Protein AF-R7TL04-F1 (afdb_monomer_lite)

InterPro domains:
  IPR025398 ZMYM1-like, RNase-like domain [PF14291] (19-141)

Structure (mmCIF, N/CA/C/O backbone):
data_AF-R7TL04-F1
#
_entry.id   AF-R7TL04-F1
#
loop_
_atom_site.group_PDB
_atom_site.id
_atom_site.type_symbol
_atom_site.label_atom_id
_atom_site.label_alt_id
_atom_site.label_comp_id
_atom_site.label_asym_id
_atom_site.label_entity_id
_atom_site.label_seq_id
_atom_site.pdbx_PDB_ins_code
_atom_site.Cartn_x
_atom_site.Cartn_y
_atom_site.Cartn_z
_atom_site.occupancy
_atom_site.B_iso_or_equiv
_atom_site.auth_seq_id
_atom_site.auth_comp_id
_atom_site.auth_asym_id
_atom_site.auth_atom_id
_atom_site.pdbx_PDB_model_num
ATOM 1 N N . MET A 1 1 ? -41.953 31.706 28.406 1.00 31.56 1 MET A N 1
ATOM 2 C CA . MET A 1 1 ? -41.458 31.879 27.026 1.00 31.56 1 MET A CA 1
ATOM 3 C C . MET A 1 1 ? -40.418 30.806 26.743 1.00 31.56 1 MET A C 1
ATOM 5 O O . MET A 1 1 ? -39.364 30.808 27.354 1.00 31.56 1 MET A O 1
ATOM 9 N N . ASN A 1 2 ? -40.844 29.843 25.930 1.00 38.28 2 ASN A N 1
ATOM 10 C CA . ASN A 1 2 ? -40.156 28.951 24.989 1.00 38.28 2 ASN A CA 1
ATOM 11 C C . ASN A 1 2 ? -38.619 28.865 25.016 1.00 38.28 2 ASN A C 1
ATOM 13 O O . ASN A 1 2 ? -37.942 29.874 24.846 1.00 38.28 2 ASN A O 1
ATOM 17 N N . GLY A 1 3 ? -38.097 27.631 25.046 1.00 28.44 3 GLY A N 1
ATOM 18 C CA . GLY A 1 3 ? -36.708 27.360 24.669 1.00 28.44 3 GLY A CA 1
ATOM 19 C C . GLY A 1 3 ? -36.171 25.964 24.997 1.00 28.44 3 GLY A C 1
ATOM 20 O O . GLY A 1 3 ? -35.051 25.868 25.477 1.00 28.44 3 GLY A O 1
ATOM 21 N N . TRP A 1 4 ? -36.927 24.881 24.775 1.00 31.03 4 TRP A N 1
ATOM 22 C CA . TRP A 1 4 ? -36.354 23.528 24.843 1.00 31.03 4 TRP A CA 1
ATOM 23 C C . TRP A 1 4 ? -35.729 23.183 23.491 1.00 31.03 4 TRP A C 1
ATOM 25 O O . TRP A 1 4 ? -36.407 22.693 22.590 1.00 31.03 4 TRP A O 1
ATOM 35 N N . THR A 1 5 ? -34.440 23.476 23.330 1.00 33.22 5 THR A N 1
ATOM 36 C CA . THR A 1 5 ? -33.640 22.951 22.221 1.00 33.22 5 THR A CA 1
ATOM 37 C C . THR A 1 5 ? -33.072 21.590 22.598 1.00 33.22 5 THR A C 1
ATOM 39 O O . THR A 1 5 ? -32.278 21.444 23.529 1.00 33.22 5 THR A O 1
ATOM 42 N N . THR A 1 6 ? -33.516 20.599 21.836 1.00 43.41 6 THR A N 1
ATOM 43 C CA . THR A 1 6 ? -33.037 19.226 21.724 1.00 43.41 6 THR A CA 1
ATOM 44 C C . THR A 1 6 ? -31.521 19.127 21.881 1.00 43.41 6 THR A C 1
ATOM 46 O O . THR A 1 6 ? -30.771 19.464 20.969 1.00 43.41 6 THR A O 1
ATOM 49 N N . THR A 1 7 ? -31.059 18.620 23.022 1.00 31.48 7 THR A N 1
ATOM 50 C CA . THR A 1 7 ? -29.657 18.234 23.190 1.00 31.48 7 THR A CA 1
ATOM 51 C C . THR A 1 7 ? -29.624 16.892 23.901 1.00 31.48 7 THR A C 1
ATOM 53 O O . THR A 1 7 ? -30.080 16.786 25.033 1.00 31.48 7 THR A O 1
ATOM 56 N N . ARG A 1 8 ? -29.166 15.868 23.167 1.00 36.03 8 ARG A N 1
ATOM 57 C CA . ARG A 1 8 ? -28.592 14.591 23.627 1.00 36.03 8 ARG A CA 1
ATOM 58 C C . ARG A 1 8 ? -28.797 14.320 25.123 1.00 36.03 8 ARG A C 1
ATOM 60 O O . ARG A 1 8 ? -28.113 14.915 25.949 1.00 36.03 8 ARG A O 1
ATOM 67 N N . THR A 1 9 ? -29.692 13.390 25.449 1.00 35.88 9 THR A N 1
ATOM 68 C CA . THR A 1 9 ? -29.945 12.900 26.810 1.00 35.88 9 THR A CA 1
ATOM 69 C C . THR A 1 9 ? -28.680 12.259 27.388 1.00 35.88 9 THR A C 1
ATOM 71 O O . THR A 1 9 ? -28.484 11.049 27.338 1.00 35.88 9 THR A O 1
ATOM 74 N N . MET A 1 10 ? -27.777 13.088 27.901 1.00 32.88 10 MET A N 1
ATOM 75 C CA . MET A 1 10 ? -26.644 12.674 28.708 1.00 32.88 10 MET A CA 1
ATOM 76 C C . MET A 1 10 ? -27.171 12.580 30.136 1.00 32.88 10 MET A C 1
ATOM 78 O O . MET A 1 10 ? -27.292 13.579 30.841 1.00 32.88 10 MET A O 1
ATOM 82 N N . ILE A 1 11 ? -27.572 11.374 30.531 1.00 43.97 11 ILE A N 1
ATOM 83 C CA . ILE A 1 11 ? -27.968 11.072 31.905 1.00 43.97 11 ILE A CA 1
ATOM 84 C C . ILE A 1 11 ? -26.691 11.105 32.761 1.00 43.97 11 ILE A C 1
ATOM 86 O O . ILE A 1 11 ? -26.036 10.089 32.968 1.00 43.97 11 ILE A O 1
ATOM 90 N N . LEU A 1 12 ? -26.285 12.297 33.199 1.00 39.97 12 LEU A N 1
ATOM 91 C CA . LEU A 1 12 ? -25.210 12.501 34.170 1.00 39.97 12 LEU A CA 1
ATOM 92 C C . LEU A 1 12 ? -25.842 12.684 35.553 1.00 39.97 12 LEU A C 1
ATOM 94 O O . LEU A 1 12 ? -26.215 13.791 35.936 1.00 39.97 12 LEU A O 1
ATOM 98 N N . PHE A 1 13 ? -25.967 11.593 36.310 1.00 54.16 13 PHE A N 1
ATOM 99 C CA . PHE A 1 13 ? -26.248 11.677 37.742 1.00 54.16 13 PHE A CA 1
ATOM 100 C C . PHE A 1 13 ? -24.935 11.908 38.488 1.00 54.16 13 PHE A C 1
ATOM 102 O O . PHE A 1 13 ? -24.072 11.035 38.562 1.00 54.16 13 PHE A O 1
ATOM 109 N N . TYR A 1 14 ? -24.770 13.118 39.013 1.00 51.00 14 TYR A N 1
ATOM 110 C CA . TYR A 1 14 ? -23.602 13.502 39.793 1.00 51.00 14 TYR A CA 1
ATOM 111 C C . TYR A 1 14 ? -23.804 13.048 41.245 1.00 51.00 14 TYR A C 1
ATOM 113 O O . TYR A 1 14 ? -24.668 13.576 41.947 1.00 51.00 14 TYR A O 1
ATOM 121 N N . VAL A 1 15 ? -23.013 12.081 41.724 1.00 60.31 15 VAL A N 1
ATOM 122 C CA . VAL A 1 15 ? -22.870 11.877 43.173 1.00 60.31 15 VAL A CA 1
ATOM 123 C C . VAL A 1 15 ? -22.061 13.064 43.682 1.00 60.31 15 VAL A C 1
ATOM 125 O O . VAL A 1 15 ? -20.862 13.163 43.430 1.00 60.31 15 VAL A O 1
ATOM 128 N N . ASN A 1 16 ? -22.722 14.018 44.337 1.00 66.69 16 ASN A N 1
ATOM 129 C CA . ASN A 1 16 ? -22.038 15.177 44.893 1.00 66.69 16 ASN A CA 1
ATOM 130 C C . ASN A 1 16 ? -21.216 14.749 46.116 1.00 66.69 16 ASN A C 1
ATOM 132 O O . ASN A 1 16 ? -21.700 14.725 47.244 1.00 66.69 16 ASN A O 1
ATOM 136 N N . PHE A 1 17 ? -19.952 14.399 45.893 1.00 65.44 17 PHE A N 1
ATOM 137 C CA . PHE A 1 17 ? -19.048 13.998 46.970 1.00 65.44 17 PHE A CA 1
ATOM 138 C C . PHE A 1 17 ? -18.770 15.134 47.968 1.00 65.44 17 PHE A C 1
ATOM 140 O O . PHE A 1 17 ? -18.465 14.852 49.123 1.00 65.44 17 PHE A O 1
ATOM 147 N N . ALA A 1 18 ? -18.943 16.401 47.568 1.00 69.31 18 ALA A N 1
ATOM 148 C CA . ALA A 1 18 ? -18.721 17.558 48.435 1.00 69.31 18 ALA A CA 1
ATOM 149 C C . ALA A 1 18 ? -19.827 17.760 49.487 1.00 69.31 18 ALA A C 1
ATOM 151 O O . ALA A 1 18 ? -19.594 18.437 50.484 1.00 69.31 18 ALA A O 1
ATOM 152 N N . SER A 1 19 ? -21.013 17.160 49.309 1.00 72.31 19 SER A N 1
ATOM 153 C CA . SER A 1 19 ? -22.098 17.219 50.304 1.00 72.31 19 SER A CA 1
ATOM 154 C C . SER A 1 19 ? -21.974 16.187 51.430 1.00 72.31 19 SER A C 1
ATOM 156 O O . SER A 1 19 ? -22.818 16.153 52.324 1.00 72.31 19 SER A O 1
ATOM 158 N N . TYR A 1 20 ? -20.942 15.338 51.410 1.00 79.56 20 TYR A N 1
ATOM 159 C CA . TYR A 1 20 ? -20.722 14.334 52.446 1.00 79.56 20 TYR A CA 1
ATOM 160 C C . TYR A 1 20 ? -19.583 14.735 53.376 1.00 79.56 20 TYR A C 1
ATOM 162 O O . TYR A 1 20 ? -18.451 14.947 52.955 1.00 79.56 20 TYR A O 1
ATOM 170 N N . HIS A 1 21 ? -19.871 14.753 54.675 1.00 77.44 21 HIS A N 1
ATOM 171 C CA . HIS A 1 21 ? -18.877 15.061 55.704 1.00 77.44 21 HIS A CA 1
ATOM 172 C C . HIS A 1 21 ? -18.207 13.807 56.296 1.00 77.44 21 HIS A C 1
ATOM 174 O O . HIS A 1 21 ? -17.256 13.926 57.066 1.00 77.44 21 HIS A O 1
ATOM 180 N N . LYS A 1 22 ? -18.687 12.596 55.962 1.00 84.50 22 LYS A N 1
ATOM 181 C CA . LYS A 1 22 ? -18.122 11.315 56.425 1.00 84.50 22 LYS A CA 1
ATOM 182 C C . LYS A 1 22 ? -18.131 10.274 55.306 1.00 84.50 22 LYS A C 1
ATOM 184 O O . LYS A 1 22 ? -19.129 10.096 54.614 1.00 84.50 22 LYS A O 1
ATOM 189 N N . TRP A 1 23 ? -17.051 9.502 55.195 1.00 76.38 23 TRP A N 1
ATOM 190 C CA . TRP A 1 23 ? -16.889 8.467 54.161 1.00 76.38 23 TRP A CA 1
ATOM 191 C C . TRP A 1 23 ? -17.880 7.303 54.259 1.00 76.38 23 TRP A C 1
ATOM 193 O O . TRP A 1 23 ? -18.303 6.749 53.247 1.00 76.38 23 TRP A O 1
ATOM 203 N N . LYS A 1 24 ? -18.336 6.972 55.470 1.00 81.19 24 LYS A N 1
ATOM 204 C CA . LYS A 1 24 ? -19.395 5.971 55.665 1.00 81.19 24 LYS A CA 1
ATOM 205 C C . LYS A 1 24 ? -20.730 6.381 55.023 1.00 81.19 24 LYS A C 1
ATOM 207 O O . LYS A 1 24 ? -21.430 5.528 54.486 1.00 81.19 24 LYS A O 1
ATOM 212 N N . ASP A 1 25 ? -21.033 7.678 55.008 1.00 78.69 25 ASP A N 1
ATOM 213 C CA . ASP A 1 25 ? -22.276 8.211 54.444 1.00 78.69 25 ASP A CA 1
ATOM 214 C C . ASP A 1 25 ? -22.200 8.224 52.904 1.00 78.69 25 ASP A C 1
ATOM 216 O O . ASP A 1 25 ? -23.196 7.973 52.227 1.00 78.69 25 ASP A O 1
ATOM 220 N N . VAL A 1 26 ? -20.991 8.388 52.347 1.00 79.50 26 VAL A N 1
ATOM 221 C CA . VAL A 1 26 ? -20.712 8.213 50.910 1.00 79.50 26 VAL A CA 1
ATOM 222 C C . VAL A 1 26 ? -20.938 6.772 50.470 1.00 79.50 26 VAL A C 1
ATOM 224 O O . VAL A 1 26 ? -21.592 6.538 49.457 1.00 79.50 26 VAL A O 1
ATOM 227 N N . HIS A 1 27 ? -20.456 5.788 51.235 1.00 82.19 27 HIS A N 1
ATOM 228 C CA . HIS A 1 27 ? -20.713 4.378 50.929 1.00 82.19 27 HIS A CA 1
ATOM 229 C C . HIS A 1 27 ? -22.210 4.049 50.934 1.00 82.19 27 HIS A C 1
ATOM 231 O O . HIS A 1 27 ? -22.675 3.294 50.079 1.00 82.19 27 HIS A O 1
ATOM 237 N N . GLN A 1 28 ? -22.969 4.623 51.869 1.00 82.00 28 GLN A N 1
ATOM 238 C CA . GLN A 1 28 ? -24.422 4.472 51.913 1.00 82.00 28 GLN A CA 1
ATOM 239 C C . GLN A 1 28 ? -25.092 5.122 50.689 1.00 82.00 28 GLN A C 1
ATOM 241 O O . GLN A 1 28 ? -25.953 4.506 50.062 1.00 82.00 28 GLN A O 1
ATOM 246 N N . GLY A 1 29 ? -24.647 6.323 50.306 1.00 81.56 29 GLY A N 1
ATOM 247 C CA . GLY A 1 29 ? -25.121 7.037 49.117 1.00 81.56 29 GLY A CA 1
ATOM 248 C C . GLY A 1 29 ? -24.825 6.300 47.809 1.00 81.56 29 GLY A C 1
ATOM 249 O O . GLY A 1 29 ? -25.707 6.174 46.963 1.00 81.56 29 GLY A O 1
ATOM 250 N N . LEU A 1 30 ? -23.627 5.726 47.665 1.00 81.50 30 LEU A N 1
ATOM 251 C CA . LEU A 1 30 ? -23.252 4.901 46.512 1.00 81.50 30 LEU A CA 1
ATOM 252 C C . LEU A 1 30 ? -24.104 3.631 46.416 1.00 81.50 30 LEU A C 1
ATOM 254 O O . LEU A 1 30 ? -24.540 3.279 45.323 1.00 81.50 30 LEU A O 1
ATOM 258 N N . LYS A 1 31 ? -24.392 2.971 47.548 1.00 82.88 31 LYS A N 1
ATOM 259 C CA . LYS A 1 31 ? -25.308 1.817 47.585 1.00 82.88 31 LYS A CA 1
ATOM 260 C C . LYS A 1 31 ? -26.722 2.201 47.148 1.00 82.88 31 LYS A C 1
ATOM 262 O O . LYS A 1 31 ? -27.342 1.465 46.389 1.00 82.88 31 LYS A O 1
ATOM 267 N N . PHE A 1 32 ? -27.219 3.354 47.595 1.00 82.31 32 PHE A N 1
ATOM 268 C CA . PHE A 1 32 ? -28.526 3.857 47.174 1.00 82.31 32 PHE A CA 1
ATOM 269 C C . PHE A 1 32 ? -28.550 4.203 45.677 1.00 82.31 32 PHE A C 1
ATOM 271 O O . PHE A 1 32 ? -29.470 3.798 44.974 1.00 82.31 32 PHE A O 1
ATOM 278 N N . HIS A 1 33 ? -27.512 4.874 45.166 1.00 81.94 33 HIS A N 1
ATOM 279 C CA . HIS A 1 33 ? -27.362 5.179 43.741 1.00 81.94 33 HIS A CA 1
ATOM 280 C C . HIS A 1 33 ? -27.305 3.911 42.878 1.00 81.94 33 HIS A C 1
ATOM 282 O O . HIS A 1 33 ? -28.007 3.832 41.872 1.00 81.94 33 HIS A O 1
ATOM 288 N N . ALA A 1 34 ? -26.512 2.908 43.271 1.00 80.56 34 ALA A N 1
ATOM 289 C CA . ALA A 1 34 ? -26.389 1.649 42.534 1.00 80.56 34 ALA A CA 1
ATOM 290 C C . ALA A 1 34 ? -27.729 0.901 42.417 1.00 80.56 34 ALA A C 1
ATOM 292 O O . ALA A 1 34 ? -27.998 0.275 41.398 1.00 80.56 34 ALA A O 1
ATOM 293 N N . ASN A 1 35 ? -28.592 1.023 43.429 1.00 84.62 35 ASN A N 1
ATOM 294 C CA . ASN A 1 35 ? -29.932 0.431 43.436 1.00 84.62 35 ASN A CA 1
ATOM 295 C C . ASN A 1 35 ? -31.017 1.371 42.884 1.00 84.62 35 ASN A C 1
ATOM 297 O O . ASN A 1 35 ? -32.195 1.017 42.882 1.00 84.62 35 ASN A O 1
ATOM 301 N N . SER A 1 36 ? -30.653 2.580 42.453 1.00 85.81 36 SER A N 1
ATOM 302 C CA . SER A 1 36 ? -31.613 3.535 41.913 1.00 85.81 36 SER A CA 1
ATOM 303 C C . SER A 1 36 ? -32.086 3.103 40.529 1.00 85.81 36 SER A C 1
ATOM 305 O O . SER A 1 36 ? -31.325 2.568 39.719 1.00 85.81 36 SER A O 1
ATOM 307 N N . GLN A 1 37 ? -33.350 3.396 40.234 1.00 80.75 37 GLN A N 1
ATOM 308 C CA . GLN A 1 37 ? -33.972 3.048 38.962 1.00 80.75 37 GLN A CA 1
ATOM 309 C C . GLN A 1 37 ? -33.230 3.657 37.764 1.00 80.75 37 GLN A C 1
ATOM 311 O O . GLN A 1 37 ? -33.052 2.996 36.750 1.00 80.75 37 GLN A O 1
ATOM 316 N N . ALA A 1 38 ? -32.674 4.858 37.928 1.00 75.88 38 ALA A N 1
ATOM 317 C CA . ALA A 1 38 ? -31.850 5.507 36.917 1.00 75.88 38 ALA A CA 1
ATOM 318 C C . ALA A 1 38 ? -30.554 4.740 36.589 1.00 75.88 38 ALA A C 1
ATOM 320 O O . ALA A 1 38 ? -30.197 4.617 35.418 1.00 75.88 38 ALA A O 1
ATOM 321 N N . HIS A 1 39 ? -29.844 4.211 37.594 1.00 79.31 39 HIS A N 1
ATOM 322 C CA . HIS A 1 39 ? -28.641 3.405 37.354 1.00 79.31 39 HIS A CA 1
ATOM 323 C C . HIS A 1 39 ? -28.991 2.069 36.687 1.00 79.31 39 HIS A C 1
ATOM 325 O O . HIS A 1 39 ? -28.316 1.644 35.749 1.00 79.31 39 HIS A O 1
ATOM 331 N N . ILE A 1 40 ? -30.079 1.433 37.123 1.00 84.19 40 ILE A N 1
ATOM 332 C CA . ILE A 1 40 ? -30.586 0.186 36.536 1.00 84.19 40 ILE A CA 1
ATOM 333 C C . ILE A 1 40 ? -30.988 0.403 35.069 1.00 84.19 40 ILE A C 1
ATOM 335 O O . ILE A 1 40 ? -30.615 -0.378 34.198 1.00 84.19 40 ILE A O 1
ATOM 339 N N . GLU A 1 41 ? -31.693 1.490 34.763 1.00 84.06 41 GLU A N 1
ATOM 340 C CA . GLU A 1 41 ? -32.083 1.836 33.395 1.00 84.06 41 GLU A CA 1
ATOM 341 C C . GLU A 1 41 ? -30.867 2.168 32.522 1.00 84.06 41 GLU A C 1
ATOM 343 O O . GLU A 1 41 ? -30.760 1.659 31.407 1.00 84.06 41 GLU A O 1
ATOM 348 N N . ALA A 1 42 ? -29.904 2.944 33.030 1.00 79.12 42 ALA A N 1
ATOM 349 C CA . ALA A 1 42 ? -28.676 3.267 32.302 1.00 79.12 42 ALA A CA 1
ATOM 350 C C . ALA A 1 42 ? -27.831 2.017 32.006 1.00 79.12 42 ALA A C 1
ATOM 352 O O . ALA A 1 42 ? -27.376 1.824 30.878 1.00 79.12 42 ALA A O 1
ATOM 353 N N . THR A 1 43 ? -27.658 1.133 32.991 1.00 79.94 43 THR A N 1
ATOM 354 C CA . THR A 1 43 ? -26.939 -0.138 32.806 1.00 79.94 43 THR A CA 1
ATOM 355 C C . THR A 1 43 ? -27.680 -1.078 31.858 1.00 79.94 43 THR A C 1
ATOM 357 O O . THR A 1 43 ? -27.039 -1.711 31.021 1.00 79.94 43 THR A O 1
ATOM 360 N N . ALA A 1 44 ? -29.016 -1.114 31.894 1.00 82.25 44 ALA A N 1
ATOM 361 C CA . ALA A 1 44 ? -29.823 -1.866 30.935 1.00 82.25 44 ALA A CA 1
ATOM 362 C C . ALA A 1 44 ? -29.711 -1.307 29.505 1.00 82.25 44 ALA A C 1
ATOM 364 O O . ALA A 1 44 ? -29.673 -2.084 28.554 1.00 82.25 44 ALA A O 1
ATOM 365 N N . ILE A 1 45 ? -29.629 0.018 29.333 1.00 80.06 45 ILE A N 1
ATOM 366 C CA . ILE A 1 45 ? -29.385 0.655 28.028 1.00 80.06 45 ILE A CA 1
ATOM 367 C C . ILE A 1 45 ? -27.993 0.281 27.508 1.00 80.06 45 ILE A C 1
ATOM 369 O O . ILE A 1 45 ? -27.876 -0.140 26.359 1.00 80.06 45 ILE A O 1
ATOM 373 N N . ILE A 1 46 ? -26.961 0.358 28.356 1.00 74.44 46 ILE A N 1
ATOM 374 C CA . ILE A 1 46 ? -25.590 -0.036 27.997 1.00 74.44 46 ILE A CA 1
ATOM 375 C C . ILE A 1 46 ? -25.542 -1.523 27.615 1.00 74.44 46 ILE A C 1
ATOM 377 O O . ILE A 1 46 ? -24.993 -1.877 26.573 1.00 74.44 46 ILE A O 1
ATOM 381 N N . ALA A 1 47 ? -26.190 -2.394 28.392 1.00 76.12 47 ALA A N 1
ATOM 382 C CA . ALA A 1 47 ? -26.266 -3.825 28.100 1.00 76.12 47 ALA A CA 1
ATOM 383 C C . ALA A 1 47 ? -27.007 -4.121 26.783 1.00 76.12 47 ALA A C 1
ATOM 385 O O . ALA A 1 47 ? -26.584 -4.988 26.019 1.00 76.12 47 ALA A O 1
ATOM 386 N N . LYS A 1 48 ? -28.083 -3.379 26.481 1.00 76.00 48 LYS A N 1
ATOM 387 C CA . LYS A 1 48 ? -28.828 -3.487 25.213 1.00 76.00 48 LYS A CA 1
ATOM 388 C C . LYS A 1 48 ? -28.063 -2.921 24.016 1.00 76.00 48 LYS A C 1
ATOM 390 O O . LYS A 1 48 ? -28.294 -3.374 22.901 1.00 76.00 48 LYS A O 1
ATOM 395 N N . SER A 1 49 ? -27.165 -1.957 24.228 1.00 68.81 49 SER A N 1
ATOM 396 C CA . SER A 1 49 ? -26.391 -1.316 23.155 1.00 68.81 49 SER A CA 1
ATOM 397 C C . SER A 1 49 ? -25.277 -2.189 22.559 1.00 68.81 49 SER A C 1
ATOM 399 O O . SER A 1 49 ? -24.622 -1.774 21.606 1.00 68.81 49 SER A O 1
ATOM 401 N N . GLY A 1 50 ? -25.104 -3.418 23.058 1.00 65.06 50 GLY A N 1
ATOM 402 C CA . GLY A 1 50 ? -24.083 -4.348 22.583 1.00 65.06 50 GLY A CA 1
ATOM 403 C C . GLY A 1 50 ? -22.674 -3.949 23.026 1.00 65.06 50 GLY A C 1
ATOM 404 O O . GLY A 1 50 ? -22.447 -2.897 23.624 1.00 65.06 50 GLY A O 1
ATOM 405 N N . LYS A 1 51 ? -21.698 -4.823 22.768 1.00 66.94 51 LYS A N 1
ATOM 406 C CA . LYS A 1 51 ? -20.296 -4.556 23.098 1.00 66.94 51 LYS A CA 1
ATOM 407 C C . LYS A 1 51 ? -19.761 -3.514 22.112 1.00 66.94 51 LYS A C 1
ATOM 409 O O . LYS A 1 51 ? -19.516 -3.837 20.954 1.00 66.94 51 LYS A O 1
ATOM 414 N N . HIS A 1 52 ? -19.631 -2.271 22.559 1.00 67.00 52 HIS A N 1
ATOM 415 C CA . HIS A 1 52 ? -19.000 -1.219 21.774 1.00 67.00 52 HIS A CA 1
ATOM 416 C C . HIS A 1 52 ? -17.491 -1.262 22.007 1.00 67.00 52 HIS A C 1
ATOM 418 O O . HIS A 1 52 ? -17.054 -1.419 23.150 1.00 67.00 52 HIS A O 1
ATOM 424 N N . ASP A 1 53 ? -16.706 -1.122 20.939 1.00 71.00 53 ASP A N 1
ATOM 425 C CA . ASP A 1 53 ? -15.260 -0.970 21.077 1.00 71.00 53 ASP A CA 1
ATOM 426 C C . ASP A 1 53 ? -14.969 0.241 21.968 1.00 71.00 53 ASP A C 1
ATOM 428 O O . ASP A 1 53 ? -15.588 1.307 21.832 1.00 71.00 53 ASP A O 1
ATOM 432 N N . THR A 1 54 ? -14.006 0.085 22.869 1.00 81.12 54 THR A N 1
ATOM 433 C CA . THR A 1 54 ? -13.424 1.224 23.576 1.00 81.12 54 THR A CA 1
ATOM 434 C C . THR A 1 54 ? -12.793 2.188 22.569 1.00 81.12 54 THR A C 1
ATOM 436 O O . THR A 1 54 ? -12.390 1.798 21.472 1.00 81.12 54 THR A O 1
ATOM 439 N N . THR A 1 55 ? -12.634 3.459 22.949 1.00 81.44 55 THR A N 1
ATOM 440 C CA . THR A 1 55 ? -11.939 4.450 22.108 1.00 81.44 55 THR A CA 1
ATOM 441 C C . THR A 1 55 ? -10.559 3.956 21.662 1.00 81.44 55 THR A C 1
ATOM 443 O O . THR A 1 55 ? -10.163 4.188 20.523 1.00 81.44 55 THR A O 1
ATOM 446 N N . SER A 1 56 ? -9.849 3.236 22.538 1.00 76.44 56 SER A N 1
ATOM 447 C CA . SER A 1 56 ? -8.544 2.651 22.222 1.00 76.44 56 SER A CA 1
ATOM 448 C C . SER A 1 56 ? -8.650 1.552 21.163 1.00 76.44 56 SER A C 1
ATOM 450 O O . SER A 1 56 ? -7.902 1.577 20.193 1.00 76.44 56 SER A O 1
ATOM 452 N N . GLU A 1 57 ? -9.586 0.612 21.310 1.00 80.50 57 GLU A N 1
ATOM 453 C CA . GLU A 1 57 ? -9.785 -0.480 20.345 1.00 80.50 57 GLU A CA 1
ATOM 454 C C . GLU A 1 57 ? -10.223 0.046 18.973 1.00 80.50 57 GLU A C 1
ATOM 456 O O . GLU A 1 57 ? -9.707 -0.398 17.945 1.00 80.50 57 GLU A O 1
ATOM 461 N N . ALA A 1 58 ? -11.120 1.034 18.944 1.00 84.44 58 ALA A N 1
ATOM 462 C CA . ALA A 1 58 ? -11.547 1.684 17.709 1.00 84.44 58 ALA A CA 1
ATOM 463 C C . ALA A 1 58 ? -10.373 2.382 16.999 1.00 84.44 58 ALA A C 1
ATOM 465 O O . ALA A 1 58 ? -10.228 2.265 15.779 1.00 84.44 58 ALA A O 1
ATOM 466 N N . LEU A 1 59 ? -9.499 3.056 17.756 1.00 86.50 59 LEU A N 1
ATOM 467 C CA . LEU A 1 59 ? -8.305 3.707 17.215 1.00 86.50 59 LEU A CA 1
ATOM 468 C C . LEU A 1 59 ? -7.305 2.685 16.660 1.00 86.50 59 LEU A C 1
ATOM 470 O O . LEU A 1 59 ? -6.782 2.877 15.563 1.00 86.50 59 LEU A O 1
ATOM 474 N N . THR A 1 60 ? -7.077 1.576 17.370 1.00 88.62 60 THR A N 1
ATOM 475 C CA . THR A 1 60 ? -6.208 0.490 16.896 1.00 88.62 60 THR A CA 1
ATOM 476 C C . THR A 1 60 ? -6.734 -0.113 15.596 1.00 88.62 60 THR A C 1
ATOM 478 O O . THR A 1 60 ? -5.968 -0.273 14.647 1.00 88.62 60 THR A O 1
ATOM 481 N N . LYS A 1 61 ? -8.043 -0.388 15.507 1.00 87.38 61 LYS A N 1
ATOM 482 C CA . LYS A 1 61 ? -8.667 -0.911 14.280 1.00 87.38 61 LYS A CA 1
ATOM 483 C C . LYS A 1 61 ? -8.542 0.067 13.111 1.00 87.38 61 LYS A C 1
ATOM 485 O O . LYS A 1 61 ? -8.202 -0.347 12.005 1.00 87.38 61 LYS A O 1
ATOM 490 N N . ALA A 1 62 ? -8.776 1.358 13.349 1.00 87.44 62 ALA A N 1
ATOM 491 C CA . ALA A 1 62 ? -8.628 2.388 12.323 1.00 87.44 62 ALA A CA 1
ATOM 492 C C . ALA A 1 62 ? -7.175 2.503 11.830 1.00 87.44 62 ALA A C 1
ATOM 494 O O . ALA A 1 62 ? -6.938 2.531 10.624 1.00 87.44 62 ALA A O 1
ATOM 495 N N . CYS A 1 63 ? -6.208 2.495 12.750 1.00 86.88 63 CYS A N 1
ATOM 496 C CA . CYS A 1 63 ? -4.781 2.539 12.432 1.00 86.88 63 CYS A CA 1
ATOM 497 C C . CYS A 1 63 ? -4.331 1.311 11.622 1.00 86.88 63 CYS A C 1
ATOM 499 O O . CYS A 1 63 ? -3.618 1.444 10.624 1.00 86.88 63 CYS A O 1
ATOM 501 N N . ALA A 1 64 ? -4.789 0.116 12.009 1.00 86.25 64 ALA A N 1
ATOM 502 C CA . ALA A 1 64 ? -4.503 -1.118 11.282 1.00 86.25 64 ALA A CA 1
ATOM 503 C C . ALA A 1 64 ? -5.052 -1.064 9.848 1.00 86.25 64 ALA A C 1
ATOM 505 O O . ALA A 1 64 ? -4.328 -1.359 8.898 1.00 86.25 64 ALA A O 1
ATOM 506 N N . LYS A 1 65 ? -6.298 -0.603 9.682 1.00 89.38 65 LYS A N 1
ATOM 507 C CA . LYS A 1 65 ? -6.915 -0.418 8.364 1.00 89.38 65 LYS A CA 1
ATOM 508 C C . LYS A 1 65 ? -6.149 0.590 7.504 1.00 89.38 65 LYS A C 1
ATOM 510 O O . LYS A 1 65 ? -5.852 0.300 6.351 1.00 89.38 65 LYS A O 1
ATOM 515 N N . GLU A 1 66 ? -5.794 1.747 8.061 1.00 87.50 66 GLU A N 1
ATOM 516 C CA . GLU A 1 66 ? -5.035 2.771 7.332 1.00 87.50 66 GLU A CA 1
ATOM 517 C C . GLU A 1 66 ? -3.653 2.252 6.901 1.00 87.50 66 GLU A C 1
ATOM 519 O O . GLU A 1 66 ? -3.178 2.555 5.805 1.00 87.50 66 GLU A O 1
ATOM 524 N N . THR A 1 67 ? -3.004 1.458 7.753 1.00 86.75 67 THR A N 1
ATOM 525 C CA . THR A 1 67 ? -1.715 0.831 7.439 1.00 86.75 67 THR A CA 1
ATOM 526 C C . THR A 1 67 ? -1.847 -0.136 6.269 1.00 86.75 67 THR A C 1
ATOM 528 O O . THR A 1 67 ? -1.032 -0.095 5.349 1.00 86.75 67 THR A O 1
ATOM 531 N N . GLU A 1 68 ? -2.890 -0.962 6.267 1.00 89.50 68 GLU A N 1
ATOM 532 C CA . GLU A 1 68 ? -3.134 -1.931 5.200 1.00 89.50 68 GLU A CA 1
ATOM 533 C C . GLU A 1 68 ? -3.442 -1.252 3.859 1.00 89.50 68 GLU A C 1
ATOM 535 O O . GLU A 1 68 ? -2.858 -1.578 2.827 1.00 89.50 68 GLU A O 1
ATOM 540 N N . GLU A 1 69 ? -4.267 -0.207 3.884 1.00 89.56 69 GLU A N 1
ATOM 541 C CA . GLU A 1 69 ? -4.554 0.631 2.718 1.00 89.56 69 GLU A CA 1
ATOM 542 C C . GLU A 1 69 ? -3.285 1.282 2.142 1.00 89.56 69 GLU A C 1
ATOM 544 O O . GLU A 1 69 ? -3.066 1.283 0.926 1.00 89.56 69 GLU A O 1
ATOM 549 N N . LYS A 1 70 ? -2.403 1.800 3.008 1.00 86.62 70 LYS A N 1
ATOM 550 C CA . LYS A 1 70 ? -1.108 2.366 2.594 1.00 86.62 70 LYS A CA 1
ATOM 551 C C . LYS A 1 70 ? -0.200 1.313 1.965 1.00 86.62 70 LYS A C 1
ATOM 553 O O . LYS A 1 70 ? 0.452 1.617 0.965 1.00 86.62 70 LYS A O 1
ATOM 558 N N . ARG A 1 71 ? -0.161 0.097 2.520 1.00 86.12 71 ARG A N 1
ATOM 559 C CA . ARG A 1 71 ? 0.622 -1.022 1.972 1.00 86.12 71 ARG A CA 1
ATOM 560 C C . ARG A 1 71 ? 0.143 -1.400 0.581 1.00 86.12 71 ARG A C 1
ATOM 562 O O . ARG A 1 71 ? 0.952 -1.435 -0.342 1.00 86.12 71 ARG A O 1
ATOM 569 N N . ALA A 1 72 ? -1.161 -1.597 0.413 1.00 89.06 72 ALA A N 1
ATOM 570 C CA . ALA A 1 72 ? -1.748 -1.935 -0.878 1.00 89.06 72 ALA A CA 1
ATOM 571 C C . ALA A 1 72 ? -1.428 -0.873 -1.948 1.00 89.06 72 ALA A C 1
ATOM 573 O O . ALA A 1 72 ? -1.006 -1.210 -3.057 1.00 89.06 72 ALA A O 1
ATOM 574 N N . CYS A 1 73 ? -1.522 0.418 -1.604 1.00 89.00 73 CYS A N 1
ATOM 575 C CA . CYS A 1 73 ? -1.113 1.503 -2.500 1.00 89.00 73 CYS A CA 1
ATOM 576 C C . CYS A 1 73 ? 0.387 1.470 -2.834 1.00 89.00 73 CYS A C 1
ATOM 578 O O . CYS A 1 73 ? 0.753 1.632 -3.998 1.00 89.00 73 CYS A O 1
ATOM 580 N N . LEU A 1 74 ? 1.259 1.247 -1.845 1.00 88.56 74 LEU A N 1
ATOM 581 C CA . LEU A 1 74 ? 2.707 1.173 -2.063 1.00 88.56 74 LEU A CA 1
ATOM 582 C C . LEU A 1 74 ? 3.078 0.022 -3.006 1.00 88.56 74 LEU A C 1
ATOM 584 O O . LEU A 1 74 ? 3.840 0.230 -3.947 1.00 88.56 74 LEU A O 1
ATOM 588 N N . ILE A 1 75 ? 2.491 -1.160 -2.807 1.00 88.12 75 ILE A N 1
ATOM 589 C CA . ILE A 1 75 ? 2.680 -2.326 -3.684 1.00 88.12 75 ILE A CA 1
ATOM 590 C C . ILE A 1 75 ? 2.286 -1.976 -5.120 1.00 88.12 75 ILE A C 1
ATOM 592 O O . ILE A 1 75 ? 2.995 -2.312 -6.071 1.00 88.12 75 ILE A O 1
ATOM 596 N N . MET A 1 76 ? 1.186 -1.243 -5.289 1.00 90.12 76 MET A N 1
ATOM 597 C CA . MET A 1 76 ? 0.721 -0.795 -6.599 1.00 90.12 76 MET A CA 1
ATOM 598 C C . MET A 1 76 ? 1.723 0.128 -7.293 1.00 90.12 76 MET A C 1
ATOM 600 O O . MET A 1 76 ? 1.980 -0.019 -8.489 1.00 90.12 76 MET A O 1
ATOM 604 N N . VAL A 1 77 ? 2.329 1.047 -6.539 1.00 89.94 77 VAL A N 1
ATOM 605 C CA . VAL A 1 77 ? 3.371 1.951 -7.041 1.00 89.94 77 VAL A CA 1
ATOM 606 C C . VAL A 1 77 ? 4.635 1.177 -7.414 1.00 89.94 77 VAL A C 1
ATOM 608 O O . VAL A 1 77 ? 5.132 1.348 -8.525 1.00 89.94 77 VAL A O 1
ATOM 611 N N . VAL A 1 78 ? 5.122 0.291 -6.540 1.00 89.38 78 VAL A N 1
ATOM 612 C CA . VAL A 1 78 ? 6.347 -0.497 -6.772 1.00 89.38 78 VAL A CA 1
ATOM 613 C C . VAL A 1 78 ? 6.196 -1.414 -7.985 1.00 89.38 78 VAL A C 1
ATOM 615 O O . VAL A 1 78 ? 7.046 -1.418 -8.872 1.00 89.38 78 VAL A O 1
ATOM 618 N N . THR A 1 79 ? 5.090 -2.152 -8.080 1.00 89.44 79 THR A N 1
ATOM 619 C CA . THR A 1 79 ? 4.843 -3.059 -9.214 1.00 89.44 79 THR A CA 1
ATOM 620 C C . THR A 1 79 ? 4.685 -2.308 -10.538 1.00 89.44 79 THR A C 1
ATOM 622 O O . THR A 1 79 ? 5.193 -2.769 -11.559 1.00 89.44 79 THR A O 1
ATOM 625 N N . SER A 1 80 ? 4.062 -1.124 -10.522 1.00 91.50 80 SER A N 1
ATOM 626 C CA . SER A 1 80 ? 3.947 -0.247 -11.697 1.00 91.50 80 SER A CA 1
ATOM 627 C C . SER A 1 80 ? 5.295 0.342 -12.119 1.00 91.50 80 SER A C 1
ATOM 629 O O . SER A 1 80 ? 5.609 0.377 -13.306 1.00 91.50 80 SER A O 1
ATOM 631 N N . LEU A 1 81 ? 6.115 0.771 -11.155 1.00 88.81 81 LEU A N 1
ATOM 632 C CA . LEU A 1 81 ? 7.479 1.237 -11.406 1.00 88.81 81 LEU A CA 1
ATOM 633 C C . LEU A 1 81 ? 8.335 0.131 -12.025 1.00 88.81 81 LEU A C 1
ATOM 635 O O . LEU A 1 81 ? 8.991 0.369 -13.035 1.00 88.81 81 LEU A O 1
ATOM 639 N N . ARG A 1 82 ? 8.281 -1.082 -11.464 1.00 86.56 82 ARG A N 1
ATOM 640 C CA . ARG A 1 82 ? 8.989 -2.254 -11.994 1.00 86.56 82 ARG A CA 1
ATOM 641 C C . ARG A 1 82 ? 8.574 -2.564 -13.431 1.00 86.56 82 ARG A C 1
ATOM 643 O O . ARG A 1 82 ? 9.433 -2.841 -14.259 1.00 86.56 82 ARG A O 1
ATOM 650 N N . PHE A 1 83 ? 7.277 -2.503 -13.734 1.00 88.88 83 PHE A N 1
ATOM 651 C CA . PHE A 1 83 ? 6.767 -2.721 -15.088 1.00 88.88 83 PHE A CA 1
ATOM 652 C C . PHE A 1 83 ? 7.354 -1.718 -16.092 1.00 88.88 83 PHE A C 1
ATOM 654 O O . PHE A 1 83 ? 7.886 -2.125 -17.120 1.00 88.88 83 PHE A O 1
ATOM 661 N N . LEU A 1 84 ? 7.332 -0.421 -15.765 1.00 88.75 84 LEU A N 1
ATOM 662 C CA . LEU A 1 84 ? 7.893 0.623 -16.631 1.00 88.75 84 LEU A CA 1
ATOM 663 C C . LEU A 1 84 ? 9.413 0.503 -16.781 1.00 88.75 84 LEU A C 1
ATOM 665 O O . LEU A 1 84 ? 9.931 0.640 -17.885 1.00 88.75 84 LEU A O 1
ATOM 669 N N . ALA A 1 85 ? 10.117 0.203 -15.686 1.00 83.69 85 ALA A N 1
ATOM 670 C CA . ALA A 1 85 ? 11.562 0.005 -15.700 1.00 83.69 85 ALA A CA 1
ATOM 671 C C . ALA A 1 85 ? 11.969 -1.160 -16.616 1.00 83.69 85 ALA A C 1
ATOM 673 O O . ALA A 1 85 ? 12.909 -1.021 -17.393 1.00 83.69 85 ALA A O 1
ATOM 674 N N . ARG A 1 86 ? 11.224 -2.276 -16.587 1.00 79.88 86 ARG A N 1
ATOM 675 C CA . ARG A 1 86 ? 11.458 -3.429 -17.476 1.00 79.88 86 ARG A CA 1
ATOM 676 C C . ARG A 1 86 ? 11.261 -3.101 -18.952 1.00 79.88 86 ARG A C 1
ATOM 678 O O . ARG A 1 86 ? 11.966 -3.648 -19.785 1.00 79.88 86 ARG A O 1
ATOM 685 N N . GLN A 1 87 ? 10.321 -2.218 -19.270 1.00 82.38 87 GLN A N 1
ATOM 686 C CA . GLN A 1 87 ? 10.068 -1.782 -20.645 1.00 82.38 87 GLN A CA 1
ATOM 687 C C . GLN A 1 87 ? 11.039 -0.692 -21.121 1.00 82.38 87 GLN A C 1
ATOM 689 O O . GLN A 1 87 ? 10.907 -0.218 -22.244 1.00 82.38 87 GLN A O 1
ATOM 694 N N . ALA A 1 88 ? 11.987 -0.274 -20.272 1.00 80.00 88 ALA A N 1
ATOM 695 C CA . ALA A 1 88 ? 12.850 0.884 -20.501 1.00 80.00 88 ALA A CA 1
ATOM 696 C C . ALA A 1 88 ? 12.062 2.178 -20.804 1.00 80.00 88 ALA A C 1
ATOM 698 O O . ALA A 1 88 ? 12.554 3.087 -21.474 1.00 80.00 88 ALA A O 1
ATOM 699 N N . GLU A 1 89 ? 10.836 2.278 -20.285 1.00 82.75 89 GLU A N 1
ATOM 700 C CA . GLU A 1 89 ? 9.951 3.413 -20.514 1.00 82.75 89 GLU A CA 1
ATOM 701 C C . GLU A 1 89 ? 10.204 4.543 -19.514 1.00 82.75 89 GLU A C 1
ATOM 703 O O . GLU A 1 89 ? 10.488 4.336 -18.330 1.00 82.75 89 GLU A O 1
ATOM 708 N N . ALA A 1 90 ? 10.044 5.782 -19.980 1.00 84.12 90 ALA A N 1
ATOM 709 C CA . ALA A 1 90 ? 10.278 6.953 -19.146 1.00 84.12 90 ALA A CA 1
ATOM 710 C C . ALA A 1 90 ? 9.241 7.044 -18.014 1.00 84.12 90 ALA A C 1
ATOM 712 O O . ALA A 1 90 ? 8.064 7.319 -18.237 1.00 84.12 90 ALA A O 1
ATOM 713 N N . ILE A 1 91 ? 9.684 6.879 -16.767 1.00 84.62 91 ILE A N 1
ATOM 714 C CA . ILE A 1 91 ? 8.805 6.895 -15.583 1.00 84.62 91 ILE A CA 1
ATOM 715 C C . ILE A 1 91 ? 8.155 8.275 -15.381 1.00 84.62 91 ILE A C 1
ATOM 717 O O . ILE A 1 91 ? 6.966 8.377 -15.060 1.00 84.62 91 ILE A O 1
ATOM 721 N N . ARG A 1 92 ? 8.929 9.345 -15.603 1.00 82.31 92 ARG A N 1
ATOM 722 C CA . ARG A 1 92 ? 8.527 10.746 -15.410 1.00 82.31 92 ARG A CA 1
ATOM 723 C C . ARG A 1 92 ? 8.551 11.524 -16.720 1.00 82.31 92 ARG A C 1
ATOM 725 O O . ARG A 1 92 ? 9.361 11.257 -17.602 1.00 82.31 92 ARG A O 1
ATOM 732 N N . ARG A 1 93 ? 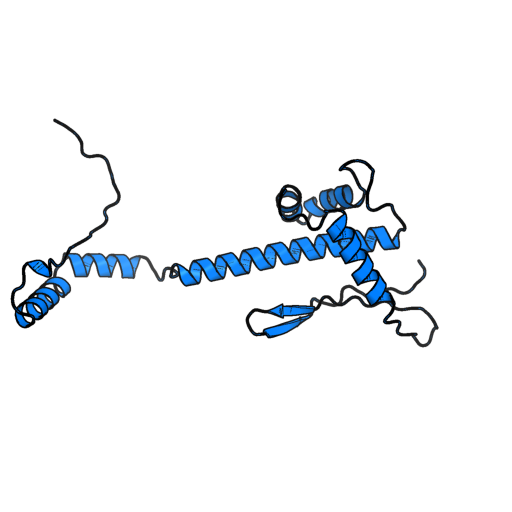7.709 12.554 -16.792 1.00 73.44 93 ARG A N 1
ATOM 733 C CA . ARG A 1 93 ? 7.792 13.636 -17.782 1.00 73.44 93 ARG A CA 1
ATOM 734 C C . ARG A 1 93 ? 7.979 14.970 -17.053 1.00 73.44 93 ARG A C 1
ATOM 736 O O . ARG A 1 93 ? 7.782 15.042 -15.847 1.00 73.44 93 ARG A O 1
ATOM 743 N N . ILE A 1 94 ? 8.355 16.018 -17.791 1.00 60.47 94 ILE A N 1
ATOM 744 C CA . ILE A 1 94 ? 8.550 17.393 -17.275 1.00 60.47 94 ILE A CA 1
ATOM 745 C C . ILE A 1 94 ? 7.262 17.964 -16.634 1.00 60.47 94 ILE A C 1
ATOM 747 O O . ILE A 1 94 ? 7.322 18.885 -15.830 1.00 60.47 94 ILE A O 1
ATOM 751 N N . SER A 1 95 ? 6.100 17.385 -16.948 1.00 61.75 95 SER A N 1
ATOM 752 C CA . SER A 1 95 ? 4.795 17.668 -16.332 1.00 61.75 95 SER A CA 1
ATOM 753 C C . SER A 1 95 ? 4.305 16.510 -15.454 1.00 61.75 95 SER A C 1
ATOM 755 O O . SER A 1 95 ? 4.712 15.371 -15.680 1.00 61.75 95 SER A O 1
ATOM 757 N N . ASP A 1 96 ? 3.287 16.754 -14.623 1.00 61.06 96 ASP A N 1
ATOM 758 C CA . ASP A 1 96 ? 2.596 15.761 -13.769 1.00 61.06 96 ASP A CA 1
ATOM 759 C C . ASP A 1 96 ? 1.953 14.557 -14.517 1.00 61.06 96 ASP A C 1
ATOM 761 O O . ASP A 1 96 ? 1.431 13.625 -13.902 1.00 61.06 96 ASP A O 1
ATOM 765 N N . ASN A 1 97 ? 2.031 14.527 -15.851 1.00 70.19 97 ASN A N 1
ATOM 766 C CA . ASN A 1 97 ? 1.562 13.461 -16.744 1.00 70.19 97 ASN A CA 1
ATOM 767 C C . ASN A 1 97 ? 2.690 12.499 -17.186 1.00 70.19 97 ASN A C 1
ATOM 769 O O . ASN A 1 97 ? 2.953 12.336 -18.381 1.00 70.19 97 ASN A O 1
ATOM 773 N N . GLY A 1 98 ? 3.392 11.882 -16.233 1.00 84.19 98 GLY A N 1
ATOM 774 C CA . GLY A 1 98 ? 4.362 10.808 -16.507 1.00 84.19 98 GLY A CA 1
ATOM 775 C C . GLY A 1 98 ? 3.701 9.448 -16.775 1.00 84.19 98 GLY A C 1
ATOM 776 O O . GLY A 1 98 ? 2.534 9.244 -16.431 1.00 84.19 98 GLY A O 1
ATOM 777 N N . ASN A 1 99 ? 4.448 8.492 -17.345 1.00 89.56 99 ASN A N 1
ATOM 778 C CA . ASN A 1 99 ? 3.933 7.140 -17.615 1.00 89.56 99 ASN A CA 1
ATOM 779 C C . ASN A 1 99 ? 3.491 6.431 -16.328 1.00 89.56 99 ASN A C 1
ATOM 781 O O . ASN A 1 99 ? 2.477 5.738 -16.340 1.00 89.56 99 ASN A O 1
ATOM 785 N N . LEU A 1 100 ? 4.173 6.673 -15.200 1.00 89.06 100 LEU A N 1
ATOM 786 C CA . LEU A 1 100 ? 3.751 6.138 -13.903 1.00 89.06 100 LEU A CA 1
ATOM 787 C C . LEU A 1 100 ? 2.366 6.648 -13.496 1.00 89.06 100 LEU A C 1
ATOM 789 O O . LEU A 1 100 ? 1.516 5.860 -13.093 1.00 89.06 100 LEU A O 1
ATOM 793 N N . THR A 1 101 ? 2.110 7.949 -13.641 1.00 89.38 101 THR A N 1
ATOM 794 C CA . THR A 1 101 ? 0.804 8.539 -13.325 1.00 89.38 101 THR A CA 1
ATOM 795 C C . THR A 1 101 ? -0.296 7.941 -14.204 1.00 89.38 101 THR A C 1
ATOM 797 O O . THR A 1 101 ? -1.372 7.617 -13.705 1.00 89.38 101 THR A O 1
ATOM 800 N N . HIS A 1 102 ? -0.045 7.763 -15.505 1.00 90.06 102 HIS A N 1
ATOM 801 C CA . HIS A 1 102 ? -1.016 7.147 -16.415 1.00 90.06 102 HIS A CA 1
ATOM 802 C C . HIS A 1 102 ? -1.273 5.677 -16.086 1.00 90.06 102 HIS A C 1
ATOM 804 O O . HIS A 1 102 ? -2.427 5.254 -16.064 1.00 90.06 102 HIS A O 1
ATOM 810 N N . LEU A 1 103 ? -0.225 4.917 -15.774 1.00 92.06 103 LEU A N 1
ATOM 811 C CA . LEU A 1 103 ? -0.357 3.515 -15.398 1.00 92.06 103 LEU A CA 1
ATOM 812 C C . LEU A 1 103 ? -1.144 3.360 -14.092 1.00 92.06 103 LEU A C 1
ATOM 814 O O . LEU A 1 103 ? -2.033 2.520 -14.012 1.00 92.06 103 LEU A O 1
ATOM 818 N N . LEU A 1 104 ? -0.900 4.207 -13.090 1.00 91.56 104 LEU A N 1
ATOM 819 C CA . LEU A 1 104 ? -1.668 4.179 -11.841 1.00 91.56 104 LEU A CA 1
ATOM 820 C C . LEU A 1 104 ? -3.135 4.586 -12.044 1.00 91.56 104 LEU A C 1
ATOM 822 O O . LEU A 1 104 ? -4.016 3.980 -11.439 1.00 91.56 104 LEU A O 1
ATOM 826 N N . LYS A 1 105 ? -3.415 5.544 -12.939 1.00 91.38 105 LYS A N 1
ATOM 827 C CA . LYS A 1 105 ? -4.789 5.871 -13.369 1.00 91.38 105 LYS A CA 1
ATOM 828 C C . LYS A 1 105 ? -5.458 4.711 -14.113 1.00 91.38 105 LYS A C 1
ATOM 830 O O . LYS A 1 105 ? -6.651 4.501 -13.959 1.00 91.38 105 LYS A O 1
ATOM 835 N N . LEU A 1 106 ? -4.717 3.937 -14.905 1.00 93.19 106 LEU A N 1
ATOM 836 C CA . LEU A 1 106 ? -5.265 2.742 -15.553 1.00 93.19 106 LEU A CA 1
ATOM 837 C C . LEU A 1 106 ? -5.601 1.669 -14.509 1.00 93.19 106 LEU A C 1
ATOM 839 O O . LEU A 1 106 ? -6.694 1.105 -14.510 1.00 93.19 106 LEU A O 1
ATOM 843 N N . ARG A 1 107 ? -4.676 1.431 -13.577 1.00 92.62 107 ARG A N 1
ATOM 844 C CA . ARG A 1 107 ? -4.826 0.445 -12.500 1.00 92.62 107 ARG A CA 1
ATOM 845 C C . ARG A 1 107 ? -5.895 0.830 -11.480 1.00 92.62 107 ARG A C 1
ATOM 847 O O . ARG A 1 107 ? -6.396 -0.041 -10.775 1.00 92.62 107 ARG A O 1
ATOM 854 N N . SER A 1 108 ? -6.314 2.095 -11.426 1.00 93.19 108 SER A N 1
ATOM 855 C CA . SER A 1 108 ? -7.413 2.502 -10.553 1.00 93.19 108 SER A CA 1
ATOM 856 C C . SER A 1 108 ? -8.776 1.965 -10.964 1.00 93.19 108 SER A C 1
ATOM 858 O O . SER A 1 108 ? -9.688 1.977 -10.143 1.00 93.19 108 SER A O 1
ATOM 860 N N . ASN A 1 109 ? -8.922 1.490 -12.204 1.00 93.00 109 ASN A N 1
ATOM 861 C CA . ASN A 1 109 ? -10.135 0.793 -12.630 1.00 93.00 109 ASN A CA 1
ATOM 862 C C . ASN A 1 109 ? -10.370 -0.476 -11.796 1.00 93.00 109 ASN A C 1
ATOM 864 O O . ASN A 1 109 ? -11.508 -0.799 -11.474 1.00 93.00 109 ASN A O 1
ATOM 868 N N . GLU A 1 110 ? -9.290 -1.162 -11.418 1.00 92.25 110 GLU A N 1
ATOM 869 C CA . GLU A 1 110 ? -9.328 -2.372 -10.589 1.00 92.25 110 GLU A CA 1
ATOM 870 C C . GLU A 1 110 ? -9.133 -2.051 -9.103 1.00 92.25 110 GLU A C 1
ATOM 872 O O . GLU A 1 110 ? -9.681 -2.728 -8.235 1.00 92.25 110 GLU A O 1
ATOM 877 N N . PHE A 1 111 ? -8.375 -0.994 -8.796 1.00 91.19 111 PHE A N 1
ATOM 878 C CA . PHE A 1 111 ? -8.047 -0.600 -7.429 1.00 91.19 111 PHE A CA 1
ATOM 879 C C . PHE A 1 111 ? -8.291 0.902 -7.186 1.00 91.19 111 PHE A C 1
ATOM 881 O O . PHE A 1 111 ? -7.346 1.696 -7.187 1.00 91.19 111 PHE A O 1
ATOM 888 N N . PRO A 1 112 ? -9.547 1.329 -6.941 1.00 91.75 112 PRO A N 1
ATOM 889 C CA . PRO A 1 112 ? -9.917 2.750 -6.880 1.00 91.75 112 PRO A CA 1
ATOM 890 C C . PRO A 1 112 ? -9.200 3.558 -5.791 1.00 91.75 112 PRO A C 1
ATOM 892 O O . PRO A 1 112 ? -8.987 4.762 -5.946 1.00 91.75 112 PRO A O 1
ATOM 895 N N . LEU A 1 113 ? -8.782 2.900 -4.703 1.00 89.62 113 LEU A N 1
ATOM 896 C CA . LEU A 1 113 ? -8.107 3.528 -3.564 1.00 89.62 113 LEU A CA 1
ATOM 897 C C . LEU A 1 113 ? -6.837 4.298 -3.969 1.00 89.62 113 LEU A C 1
ATOM 899 O O . LEU A 1 113 ? -6.496 5.304 -3.340 1.00 89.62 113 LEU A O 1
ATOM 903 N N . ILE A 1 114 ? -6.161 3.870 -5.042 1.00 89.56 114 ILE A N 1
ATOM 904 C CA . ILE A 1 114 ? -4.939 4.527 -5.513 1.00 89.56 114 ILE A CA 1
ATOM 905 C C . ILE A 1 114 ? -5.187 5.969 -5.965 1.00 89.56 114 ILE A C 1
ATOM 907 O O . ILE A 1 114 ? -4.305 6.798 -5.784 1.00 89.56 114 ILE A O 1
ATOM 911 N N . VAL A 1 115 ? -6.374 6.308 -6.486 1.00 87.81 115 VAL A N 1
ATOM 912 C CA . VAL A 1 115 ? -6.692 7.677 -6.947 1.00 87.81 115 VAL A CA 1
ATOM 913 C C . VAL A 1 115 ? -6.799 8.624 -5.771 1.00 87.81 115 VAL A C 1
ATOM 915 O O . VAL A 1 115 ? -6.096 9.631 -5.731 1.00 87.81 115 VAL A O 1
ATOM 918 N N . THR A 1 116 ? -7.594 8.248 -4.767 1.00 86.56 116 THR A N 1
ATOM 919 C CA . THR A 1 116 ? -7.725 9.015 -3.521 1.00 86.56 116 THR A CA 1
ATOM 920 C C . THR A 1 116 ? -6.371 9.236 -2.869 1.00 86.56 116 THR A C 1
ATOM 922 O O . THR A 1 116 ? -6.131 10.250 -2.220 1.00 86.56 116 THR A O 1
ATOM 925 N N . TRP A 1 117 ? -5.472 8.269 -3.017 1.00 84.06 117 TRP A N 1
ATOM 926 C CA . TRP A 1 117 ? -4.140 8.365 -2.469 1.00 84.06 117 TRP A CA 1
ATOM 927 C C . TRP A 1 117 ? -3.200 9.227 -3.343 1.00 84.06 117 TRP A C 1
ATOM 929 O O . TRP A 1 117 ? -2.470 10.043 -2.785 1.00 84.06 117 TRP A O 1
ATOM 939 N N . MET A 1 118 ? -3.276 9.157 -4.680 1.00 82.56 118 MET A N 1
ATOM 940 C CA . MET A 1 118 ? -2.529 10.038 -5.600 1.00 82.56 118 MET A CA 1
ATOM 941 C C . MET A 1 118 ? -2.880 11.521 -5.419 1.00 82.56 118 MET A C 1
ATOM 943 O O . MET A 1 118 ? -2.033 12.387 -5.623 1.00 82.56 118 MET A O 1
ATOM 947 N N . GLU A 1 119 ? -4.114 11.825 -5.018 1.00 82.31 119 GLU A N 1
ATOM 948 C CA . GLU A 1 119 ? -4.578 13.194 -4.759 1.00 82.31 119 GLU A CA 1
ATOM 949 C C . GLU A 1 119 ? -4.030 13.782 -3.440 1.00 82.31 119 GLU A C 1
ATOM 951 O O . GLU A 1 119 ? -4.078 14.999 -3.225 1.00 82.31 119 GLU A O 1
ATOM 956 N N . LYS A 1 120 ? -3.467 12.954 -2.542 1.00 80.12 120 LYS A N 1
ATOM 957 C CA . LYS A 1 120 ? -2.909 13.414 -1.260 1.00 80.12 120 LYS A CA 1
ATOM 958 C C . LYS A 1 120 ? -1.574 14.131 -1.475 1.00 80.12 120 LYS A C 1
ATOM 960 O O . LYS A 1 120 ? -0.536 13.513 -1.687 1.00 80.12 120 LYS A O 1
ATOM 965 N N . LYS A 1 121 ? -1.575 15.455 -1.295 1.00 64.50 121 LYS A N 1
ATOM 966 C CA . LYS A 1 121 ? -0.381 16.309 -1.448 1.00 64.50 121 LYS A CA 1
ATOM 967 C C . LYS A 1 121 ? 0.765 16.020 -0.468 1.00 64.50 121 LYS A C 1
ATOM 969 O O . LYS A 1 121 ? 1.901 16.361 -0.772 1.00 64.50 121 LYS A O 1
ATOM 974 N N . SER A 1 122 ? 0.493 15.451 0.707 1.00 60.44 122 SER A N 1
ATOM 975 C CA . SER A 1 122 ? 1.486 15.366 1.789 1.00 60.44 122 SER A CA 1
ATOM 976 C C . SER A 1 122 ? 2.335 14.096 1.799 1.00 60.44 122 SER A C 1
ATOM 978 O O . SER A 1 122 ? 3.375 14.104 2.440 1.00 60.44 122 SER A O 1
ATOM 980 N N . ASN A 1 123 ? 1.929 13.018 1.118 1.00 58.47 123 ASN A N 1
ATOM 981 C CA . ASN A 1 123 ? 2.547 11.695 1.287 1.00 58.47 123 ASN A CA 1
ATOM 982 C C . ASN A 1 123 ? 2.515 10.865 0.002 1.00 58.47 123 ASN A C 1
ATOM 984 O O . ASN A 1 123 ? 2.124 9.699 0.021 1.00 58.47 123 ASN A O 1
ATOM 988 N N . SER A 1 124 ? 2.899 11.461 -1.125 1.00 68.19 124 SER A N 1
ATOM 989 C CA . SER A 1 124 ? 2.922 10.715 -2.374 1.00 68.19 124 SER A CA 1
ATOM 990 C C . SER A 1 124 ? 4.216 9.899 -2.519 1.00 68.19 124 SER A C 1
ATOM 992 O O . SER A 1 124 ? 5.287 10.437 -2.804 1.00 68.19 124 SER A O 1
ATOM 994 N N . PHE A 1 125 ? 4.111 8.573 -2.406 1.00 71.62 125 PHE A N 1
ATOM 995 C CA . PHE A 1 125 ? 5.071 7.598 -2.968 1.00 71.62 125 PHE A CA 1
ATOM 996 C C . PHE A 1 125 ? 5.315 7.784 -4.481 1.00 71.62 125 PHE A C 1
ATOM 998 O O . PHE A 1 125 ? 6.242 7.186 -5.016 1.00 71.62 125 PHE A O 1
ATOM 1005 N N . THR A 1 126 ? 4.529 8.612 -5.187 1.00 77.69 126 THR A N 1
ATOM 1006 C CA . THR A 1 126 ? 4.818 9.009 -6.575 1.00 77.69 126 THR A CA 1
ATOM 1007 C C . THR A 1 126 ? 5.644 10.293 -6.673 1.00 77.69 126 THR A C 1
ATOM 1009 O O . THR A 1 126 ? 5.852 10.784 -7.778 1.00 77.69 126 THR A O 1
ATOM 1012 N N . SER A 1 127 ? 6.151 10.853 -5.571 1.00 82.31 127 SER A N 1
ATOM 1013 C CA . SER A 1 127 ? 7.094 11.976 -5.648 1.00 82.31 127 SER A CA 1
ATOM 1014 C C . SER A 1 127 ? 8.402 11.560 -6.341 1.00 82.31 127 SER A C 1
ATOM 1016 O O . SER A 1 127 ? 8.830 10.410 -6.203 1.00 82.31 127 SER A O 1
ATOM 1018 N N . PRO A 1 128 ? 9.078 12.464 -7.076 1.00 83.88 128 PRO A N 1
ATOM 1019 C CA . PRO A 1 128 ? 10.324 12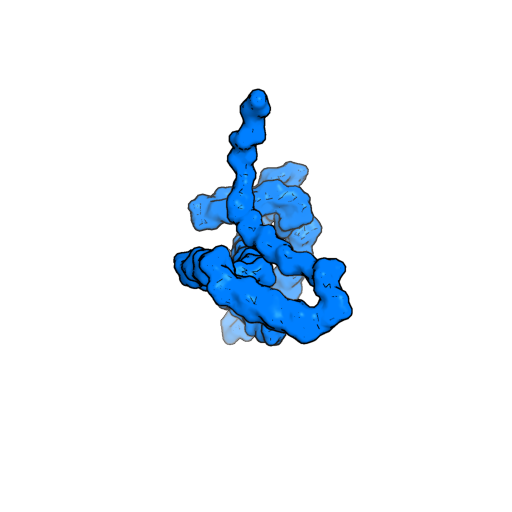.131 -7.765 1.00 83.88 128 PRO A CA 1
ATOM 1020 C C . PRO A 1 128 ? 11.405 11.567 -6.836 1.00 83.88 128 PRO A C 1
ATOM 1022 O O . PRO A 1 128 ? 12.109 10.637 -7.228 1.00 83.88 128 PRO A O 1
ATOM 1025 N N . GLN A 1 129 ? 11.508 12.089 -5.608 1.00 84.38 129 GLN A N 1
ATOM 1026 C CA . GLN A 1 129 ? 12.447 11.588 -4.604 1.00 84.38 129 GLN A CA 1
ATOM 1027 C C . GLN A 1 129 ? 12.142 10.133 -4.241 1.00 84.38 129 GLN A C 1
ATOM 1029 O O . GLN A 1 129 ? 13.015 9.283 -4.372 1.00 84.38 129 GLN A O 1
ATOM 1034 N N . VAL A 1 130 ? 10.894 9.823 -3.867 1.00 84.50 130 VAL A N 1
ATOM 1035 C CA . VAL A 1 130 ? 10.519 8.454 -3.475 1.00 84.50 130 VAL A CA 1
ATOM 1036 C C . VAL A 1 130 ? 10.654 7.484 -4.647 1.00 84.50 130 VAL A C 1
ATOM 1038 O O . VAL A 1 130 ? 11.142 6.375 -4.465 1.00 84.50 130 VAL A O 1
ATOM 1041 N N . GLN A 1 131 ? 10.300 7.900 -5.864 1.00 85.31 131 GLN A N 1
ATOM 1042 C CA . GLN A 1 131 ? 10.516 7.077 -7.056 1.00 85.31 131 GLN A CA 1
ATOM 1043 C C . GLN A 1 131 ? 11.998 6.728 -7.262 1.00 85.31 131 GLN A C 1
ATOM 1045 O O . GLN A 1 131 ? 12.303 5.598 -7.628 1.00 85.31 131 GLN A O 1
ATOM 1050 N N . ASN A 1 132 ? 12.915 7.679 -7.042 1.00 86.75 132 ASN A N 1
ATOM 1051 C CA . ASN A 1 132 ? 14.354 7.426 -7.166 1.00 86.75 132 ASN A CA 1
ATOM 1052 C C . ASN A 1 132 ? 14.851 6.445 -6.108 1.00 86.75 132 ASN A C 1
ATOM 1054 O O . ASN A 1 132 ? 15.576 5.518 -6.452 1.00 86.75 132 ASN A O 1
ATOM 1058 N N . GLU A 1 133 ? 14.425 6.618 -4.857 1.00 87.81 133 GLU A N 1
ATOM 1059 C CA . GLU A 1 133 ? 14.772 5.695 -3.772 1.00 87.81 133 GLU A CA 1
ATOM 1060 C C . GLU A 1 133 ? 14.263 4.283 -4.064 1.00 87.81 133 GLU A C 1
ATOM 1062 O O . GLU A 1 133 ? 15.018 3.320 -3.971 1.00 87.81 133 GLU A O 1
ATOM 1067 N N . LEU A 1 134 ? 13.007 4.152 -4.506 1.00 86.12 134 LEU A N 1
ATOM 1068 C CA . LEU A 1 134 ? 12.446 2.861 -4.896 1.00 86.12 134 LEU A CA 1
ATOM 1069 C C . LEU A 1 134 ? 13.235 2.235 -6.047 1.00 86.12 134 LEU A C 1
ATOM 1071 O O . LEU A 1 134 ? 13.573 1.063 -5.966 1.00 86.12 134 LEU A O 1
ATOM 1075 N N . MET A 1 135 ? 13.578 2.994 -7.091 1.00 82.44 135 MET A N 1
ATOM 1076 C CA . MET A 1 135 ? 14.419 2.477 -8.178 1.00 82.44 135 MET A CA 1
ATOM 1077 C C . MET A 1 135 ? 15.789 2.020 -7.689 1.00 82.44 135 MET A C 1
ATOM 1079 O O . MET A 1 135 ? 16.251 0.968 -8.115 1.00 82.44 135 MET A O 1
ATOM 1083 N N . ASN A 1 136 ? 16.419 2.778 -6.792 1.00 84.62 136 ASN A N 1
ATOM 1084 C CA . ASN A 1 136 ? 17.722 2.427 -6.245 1.00 84.62 136 ASN A CA 1
ATOM 1085 C C . ASN A 1 136 ? 17.644 1.136 -5.417 1.00 84.62 136 ASN A C 1
ATOM 1087 O O . ASN A 1 136 ? 18.444 0.232 -5.616 1.00 84.62 136 ASN A O 1
ATOM 1091 N N . ILE A 1 137 ? 16.623 0.997 -4.566 1.00 82.94 137 ILE A N 1
ATOM 1092 C CA . ILE A 1 137 ? 16.369 -0.233 -3.799 1.00 82.94 137 ILE A CA 1
ATOM 1093 C C . ILE A 1 137 ? 16.132 -1.419 -4.741 1.00 82.94 137 ILE A C 1
ATOM 1095 O O . ILE A 1 137 ? 16.727 -2.478 -4.554 1.00 82.94 137 ILE A O 1
ATOM 1099 N N . MET A 1 138 ? 15.296 -1.238 -5.769 1.00 76.81 138 MET A N 1
ATOM 1100 C CA . MET A 1 138 ? 15.012 -2.281 -6.758 1.00 76.81 138 MET A CA 1
ATOM 1101 C C . MET A 1 138 ? 16.266 -2.684 -7.546 1.00 76.81 138 MET A C 1
ATOM 1103 O O . MET A 1 138 ? 16.457 -3.868 -7.806 1.00 76.81 138 MET A O 1
ATOM 1107 N N . ALA A 1 139 ? 17.129 -1.725 -7.893 1.00 72.75 139 ALA A N 1
ATOM 1108 C CA . ALA A 1 139 ? 18.398 -1.979 -8.569 1.00 72.75 139 ALA A CA 1
ATOM 1109 C C . ALA A 1 139 ? 19.405 -2.693 -7.653 1.00 72.75 139 ALA A C 1
ATOM 1111 O O . ALA A 1 139 ? 20.035 -3.650 -8.081 1.00 72.75 139 ALA A O 1
ATOM 1112 N N . CYS A 1 140 ? 19.517 -2.294 -6.381 1.00 68.12 140 CYS A N 1
ATOM 1113 C CA . CYS A 1 140 ? 20.383 -2.968 -5.411 1.00 68.12 140 CYS A CA 1
ATOM 1114 C C . CYS A 1 140 ? 19.947 -4.415 -5.142 1.00 68.12 140 CYS A C 1
ATOM 1116 O O . CYS A 1 140 ? 20.800 -5.279 -4.988 1.00 68.12 140 CYS A O 1
ATOM 1118 N N . GLN A 1 141 ? 18.639 -4.695 -5.101 1.00 59.66 141 GLN A N 1
ATOM 1119 C CA . GLN A 1 141 ? 18.133 -6.067 -4.962 1.00 59.66 141 GLN A CA 1
ATOM 1120 C C . GLN A 1 141 ? 18.319 -6.902 -6.233 1.00 59.66 141 GLN A C 1
ATOM 1122 O O . GLN A 1 141 ? 18.445 -8.115 -6.138 1.00 59.66 141 GLN A O 1
ATOM 1127 N N . ALA A 1 142 ? 18.389 -6.270 -7.408 1.00 53.56 142 ALA A N 1
ATOM 1128 C CA . ALA A 1 142 ? 18.755 -6.957 -8.643 1.00 53.56 142 ALA A CA 1
ATOM 1129 C C . ALA A 1 142 ? 20.214 -7.443 -8.656 1.00 53.56 142 ALA A C 1
ATOM 1131 O O . ALA A 1 142 ? 20.511 -8.369 -9.396 1.00 53.56 142 ALA A O 1
ATOM 1132 N N . MET A 1 143 ? 21.091 -6.872 -7.818 1.00 47.69 143 MET A N 1
ATOM 1133 C CA . MET A 1 143 ? 22.487 -7.312 -7.676 1.00 47.69 143 MET A CA 1
ATOM 1134 C C . MET A 1 143 ? 22.656 -8.556 -6.785 1.00 47.69 143 MET A C 1
ATOM 1136 O O . MET A 1 143 ? 23.766 -9.076 -6.694 1.00 47.69 143 MET A O 1
ATOM 1140 N N . ASP A 1 144 ? 21.597 -9.040 -6.119 1.00 45.41 144 ASP A N 1
ATOM 1141 C CA . ASP A 1 144 ? 21.591 -10.364 -5.472 1.00 45.41 144 ASP A CA 1
ATOM 1142 C C . ASP A 1 144 ? 21.314 -11.427 -6.549 1.00 45.41 144 ASP A C 1
ATOM 1144 O O . ASP A 1 144 ? 20.255 -12.053 -6.623 1.00 45.41 144 ASP A O 1
ATOM 1148 N N . GLU A 1 145 ? 22.253 -11.515 -7.490 1.00 45.81 145 GLU A N 1
ATOM 1149 C CA . GLU A 1 145 ? 22.186 -12.371 -8.664 1.00 45.81 145 GLU A CA 1
ATOM 1150 C C . GLU A 1 145 ? 22.380 -13.828 -8.239 1.00 45.81 145 GLU A C 1
ATOM 1152 O O . GLU A 1 145 ? 23.449 -14.239 -7.782 1.00 45.81 145 GLU A O 1
ATOM 1157 N N . THR A 1 146 ? 21.346 -14.645 -8.431 1.00 50.41 146 THR A N 1
ATOM 1158 C CA . THR A 1 146 ? 21.508 -16.101 -8.428 1.00 50.41 146 THR A CA 1
ATOM 1159 C C . THR A 1 146 ? 21.626 -16.561 -9.873 1.00 50.41 146 THR A C 1
ATOM 1161 O O . THR A 1 146 ? 20.688 -16.441 -10.660 1.00 50.41 146 THR A O 1
ATOM 1164 N N . THR A 1 147 ? 22.813 -17.035 -10.252 1.00 43.34 147 THR A N 1
ATOM 1165 C CA . THR A 1 147 ? 23.039 -17.645 -11.564 1.00 43.34 147 THR A CA 1
ATOM 1166 C C . THR A 1 147 ? 22.372 -19.016 -11.563 1.00 43.34 147 THR A C 1
ATOM 1168 O O . THR A 1 147 ? 22.760 -19.903 -10.797 1.00 43.34 147 THR A O 1
ATOM 1171 N N . ASP A 1 148 ? 21.340 -19.199 -12.382 1.00 51.09 148 ASP A N 1
ATOM 1172 C CA . ASP A 1 148 ? 20.757 -20.519 -12.591 1.00 51.09 148 ASP A CA 1
ATOM 1173 C C . ASP A 1 148 ? 21.680 -21.403 -13.457 1.00 51.09 148 ASP A C 1
ATOM 1175 O O . ASP A 1 148 ? 22.670 -20.952 -14.037 1.00 51.09 148 ASP A O 1
ATOM 1179 N N . VAL A 1 149 ? 21.367 -22.700 -13.555 1.00 53.03 149 VAL A N 1
ATOM 1180 C CA . VAL A 1 149 ? 22.156 -23.688 -14.326 1.00 53.03 149 VAL A CA 1
ATOM 1181 C C . VAL A 1 149 ? 22.244 -23.333 -15.827 1.00 53.03 149 VAL A C 1
ATOM 1183 O O . VAL A 1 149 ? 23.066 -23.901 -16.546 1.00 53.03 149 VAL A O 1
ATOM 1186 N N . VAL A 1 150 ? 21.425 -22.389 -16.307 1.00 56.19 150 VAL A N 1
ATOM 1187 C CA . VAL A 1 150 ? 21.366 -21.928 -17.702 1.00 56.19 150 VAL A CA 1
ATOM 1188 C C . VAL A 1 150 ? 22.022 -20.554 -17.923 1.00 56.19 150 VAL A C 1
ATOM 1190 O O . VAL A 1 150 ? 21.932 -20.028 -19.031 1.00 56.19 150 VAL A O 1
ATOM 1193 N N . ASN A 1 151 ? 22.757 -20.014 -16.939 1.00 55.09 151 ASN A N 1
ATOM 1194 C CA . ASN A 1 151 ? 23.425 -18.701 -16.997 1.00 55.09 151 ASN A CA 1
ATOM 1195 C C . ASN A 1 151 ? 22.470 -17.530 -17.305 1.00 55.09 151 ASN A C 1
ATOM 1197 O O . ASN A 1 151 ? 22.891 -16.522 -17.874 1.00 55.09 151 ASN A O 1
ATOM 1201 N N . MET A 1 152 ? 21.192 -17.646 -16.945 1.00 51.56 152 MET A N 1
ATOM 1202 C CA . MET A 1 152 ? 20.238 -16.546 -17.048 1.00 51.56 152 MET A CA 1
ATOM 1203 C C . MET A 1 152 ? 20.113 -15.862 -15.686 1.00 51.56 152 MET A C 1
ATOM 1205 O O . MET A 1 152 ? 19.846 -16.507 -14.673 1.00 51.56 152 MET A O 1
ATOM 1209 N N . GLU A 1 153 ? 20.330 -14.546 -15.650 1.00 54.34 153 GLU A N 1
ATOM 1210 C CA . GLU A 1 153 ? 20.246 -13.765 -14.412 1.00 54.34 153 GLU A CA 1
ATOM 1211 C C . GLU A 1 153 ? 18.799 -13.736 -13.903 1.00 54.34 153 GLU A C 1
ATOM 1213 O O . GLU A 1 153 ? 17.902 -13.178 -14.536 1.00 54.34 153 GLU A O 1
ATOM 1218 N N . GLN A 1 154 ? 18.544 -14.347 -12.749 1.00 51.00 154 GLN A N 1
ATOM 1219 C CA . GLN A 1 154 ? 17.230 -14.292 -12.122 1.00 51.00 154 GLN A CA 1
ATOM 1220 C C . GLN A 1 154 ? 17.222 -13.234 -11.025 1.00 51.00 154 GLN A C 1
ATOM 1222 O O . GLN A 1 154 ? 17.986 -13.320 -10.066 1.00 51.00 154 GLN A O 1
ATOM 1227 N N . VAL A 1 155 ? 16.318 -12.258 -11.146 1.00 52.00 155 VAL A N 1
ATOM 1228 C CA . VAL A 1 155 ? 16.109 -11.235 -10.111 1.00 52.00 155 VAL A CA 1
ATOM 1229 C C . VAL A 1 155 ? 14.860 -11.562 -9.300 1.00 52.00 155 VAL A C 1
ATOM 1231 O O . VAL A 1 155 ? 13.750 -11.602 -9.843 1.00 52.00 155 VAL A O 1
ATOM 1234 N N . ALA A 1 156 ? 15.042 -11.749 -7.992 1.00 54.06 156 ALA A N 1
ATOM 1235 C CA . ALA A 1 156 ? 13.973 -11.896 -7.012 1.00 54.06 156 ALA A CA 1
ATOM 1236 C C . ALA A 1 156 ? 13.881 -10.635 -6.141 1.00 54.06 156 ALA A C 1
ATOM 1238 O O . ALA A 1 156 ? 14.850 -10.211 -5.520 1.00 54.06 156 ALA A O 1
ATOM 1239 N N . MET A 1 157 ? 12.692 -10.037 -6.073 1.00 56.41 157 MET A N 1
ATOM 1240 C CA . MET A 1 157 ? 12.420 -8.882 -5.217 1.00 56.41 157 MET A CA 1
ATOM 1241 C C . MET A 1 157 ? 11.464 -9.292 -4.104 1.00 56.41 157 MET A C 1
ATOM 1243 O O . MET A 1 157 ? 10.298 -9.588 -4.365 1.00 56.41 157 MET A O 1
ATOM 1247 N N . CYS A 1 158 ? 11.949 -9.278 -2.865 1.00 55.34 158 CYS A N 1
ATOM 1248 C CA . CYS A 1 158 ? 11.136 -9.547 -1.684 1.00 55.34 158 CYS A CA 1
ATOM 1249 C 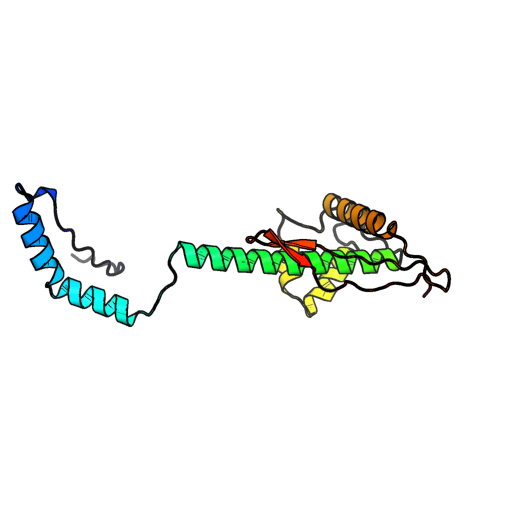C . CYS A 1 158 ? 11.029 -8.281 -0.832 1.00 55.34 158 CYS A C 1
ATOM 1251 O O . CYS A 1 158 ? 12.031 -7.759 -0.334 1.00 55.34 158 CYS A O 1
ATOM 1253 N N . LEU A 1 159 ? 9.800 -7.796 -0.642 1.00 59.3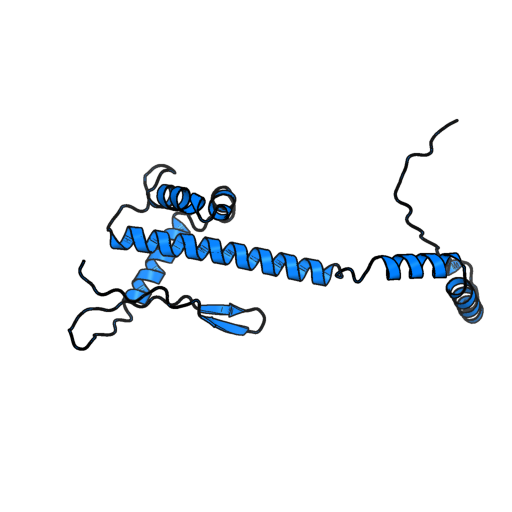4 159 LEU A N 1
ATOM 1254 C CA . LEU A 1 159 ? 9.504 -6.752 0.334 1.00 59.34 159 LEU A CA 1
ATOM 1255 C C . LEU A 1 159 ? 9.211 -7.419 1.679 1.00 59.34 159 LEU A C 1
ATOM 1257 O O . LEU A 1 159 ? 8.227 -8.141 1.828 1.00 59.34 159 LEU A O 1
ATOM 1261 N N . ARG A 1 160 ? 10.084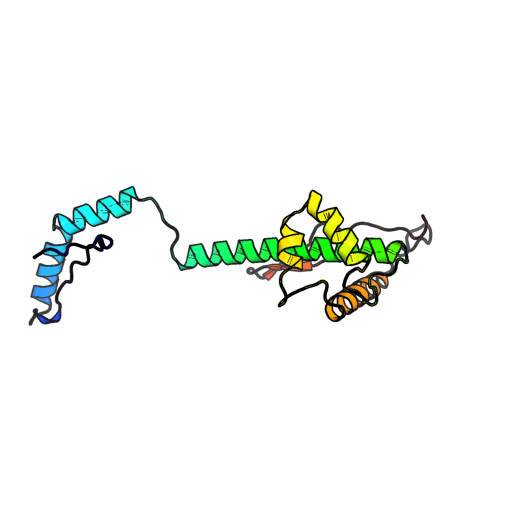 -7.165 2.653 1.00 63.03 160 ARG A N 1
ATOM 1262 C CA . ARG A 1 160 ? 9.941 -7.616 4.040 1.00 63.03 160 ARG A CA 1
ATOM 1263 C C . ARG A 1 160 ? 9.663 -6.414 4.921 1.00 63.03 160 ARG A C 1
ATOM 1265 O O . ARG A 1 160 ? 10.357 -5.402 4.819 1.00 63.03 160 ARG A O 1
ATOM 1272 N N . TRP A 1 161 ? 8.694 -6.527 5.818 1.00 61.03 161 TRP A N 1
ATOM 1273 C CA . TRP A 1 161 ? 8.518 -5.551 6.890 1.00 61.03 161 TRP A CA 1
ATOM 1274 C C . TRP A 1 161 ? 8.194 -6.246 8.206 1.00 61.03 161 TRP A C 1
ATOM 1276 O O . TRP A 1 161 ? 7.765 -7.396 8.247 1.00 61.03 161 TRP A O 1
ATOM 1286 N N . LEU A 1 162 ? 8.406 -5.518 9.297 1.00 64.69 162 LEU A N 1
ATOM 1287 C CA . LEU A 1 162 ? 8.049 -5.955 10.639 1.00 64.69 162 LEU A CA 1
ATOM 1288 C C . LEU A 1 162 ? 6.633 -5.482 10.961 1.00 64.69 162 LEU A C 1
ATOM 1290 O O . LEU A 1 162 ? 6.274 -4.329 10.699 1.00 64.69 162 LEU A O 1
ATOM 1294 N N . ASP A 1 163 ? 5.816 -6.371 11.511 1.00 66.94 163 ASP A N 1
ATOM 1295 C CA . ASP A 1 163 ? 4.540 -5.987 12.103 1.00 66.94 163 ASP A CA 1
ATOM 1296 C C . ASP A 1 163 ? 4.709 -5.454 13.539 1.00 66.94 163 ASP A C 1
ATOM 1298 O O . ASP A 1 163 ? 5.806 -5.407 14.101 1.00 66.94 163 ASP A O 1
ATOM 1302 N N . SER A 1 164 ? 3.604 -5.020 14.149 1.00 69.38 164 SER A N 1
ATOM 1303 C CA . SER A 1 164 ? 3.589 -4.505 15.525 1.00 69.38 164 SER A CA 1
ATOM 1304 C C . SER A 1 164 ? 3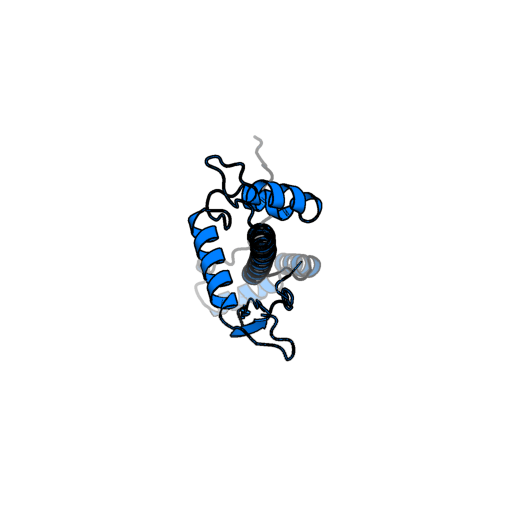.990 -5.548 16.579 1.00 69.38 164 SER A C 1
ATOM 1306 O O . SER A 1 164 ? 4.265 -5.178 17.717 1.00 69.38 164 SER A O 1
ATOM 1308 N N . SER A 1 165 ? 4.035 -6.832 16.214 1.00 75.88 165 SER A N 1
ATOM 1309 C CA . SER A 1 165 ? 4.528 -7.944 17.034 1.00 75.88 165 SER A CA 1
ATOM 1310 C C . SER A 1 165 ? 5.985 -8.320 16.733 1.00 75.88 165 SER A C 1
ATOM 1312 O O . SER A 1 165 ? 6.457 -9.360 17.199 1.00 75.88 165 SER A O 1
ATOM 1314 N N . LEU A 1 166 ? 6.703 -7.480 15.972 1.00 63.81 166 LEU A N 1
ATOM 1315 C CA . LEU A 1 166 ? 8.072 -7.723 15.506 1.00 63.81 166 LEU A CA 1
ATOM 1316 C C . LEU A 1 166 ? 8.214 -9.043 14.739 1.00 63.81 166 LEU A C 1
ATOM 1318 O O . LEU A 1 166 ? 9.313 -9.586 14.634 1.00 63.81 166 LEU A O 1
ATOM 1322 N N . GLN A 1 167 ? 7.109 -9.568 14.211 1.00 62.72 167 GLN A N 1
ATOM 1323 C CA . GLN A 1 167 ? 7.152 -10.716 13.329 1.00 62.72 167 GLN A CA 1
ATOM 1324 C C . GLN A 1 167 ? 7.451 -10.217 11.925 1.00 62.72 167 GLN A C 1
ATOM 1326 O O . GLN A 1 167 ? 6.940 -9.186 11.470 1.00 62.72 167 GLN A O 1
ATOM 1331 N N . LEU A 1 168 ? 8.339 -10.947 11.261 1.00 56.16 168 LEU A N 1
ATOM 1332 C CA . LEU A 1 168 ? 8.703 -10.675 9.889 1.00 56.16 168 LEU A CA 1
ATOM 1333 C C . LEU A 1 168 ? 7.541 -11.127 9.006 1.00 56.16 168 LEU A C 1
ATOM 1335 O O . LEU A 1 168 ? 7.218 -12.312 8.964 1.00 56.16 168 LEU A O 1
ATOM 1339 N N . GLN A 1 169 ? 6.910 -10.180 8.327 1.00 58.22 169 GLN A N 1
ATOM 1340 C CA . GLN A 1 169 ? 5.909 -10.470 7.313 1.00 58.22 169 GLN A CA 1
ATOM 1341 C C . GLN A 1 169 ? 6.608 -10.370 5.957 1.00 58.22 169 GLN A C 1
ATOM 1343 O O . GLN A 1 169 ? 7.124 -9.309 5.584 1.00 58.22 169 GLN A O 1
ATOM 1348 N N . GLU A 1 170 ? 6.675 -11.494 5.247 1.00 54.75 170 GLU A N 1
ATOM 1349 C CA . GLU A 1 170 ? 7.113 -11.540 3.855 1.00 54.75 170 GLU A CA 1
ATOM 1350 C C . GLU A 1 170 ? 5.883 -11.319 2.976 1.00 54.75 170 GLU A C 1
ATOM 1352 O O . GLU A 1 170 ? 4.904 -12.056 3.087 1.00 54.75 170 GLU A O 1
ATOM 1357 N N . LEU A 1 171 ? 5.896 -10.289 2.130 1.00 48.03 171 LEU A N 1
ATOM 1358 C CA . LEU A 1 171 ? 4.873 -10.184 1.098 1.00 48.03 171 LEU A CA 1
ATOM 1359 C C . LEU A 1 171 ? 5.213 -11.173 -0.011 1.00 48.03 171 LEU A C 1
ATOM 1361 O O . LEU A 1 171 ? 6.339 -11.145 -0.515 1.00 48.03 171 LEU A O 1
ATOM 1365 N N . ASP A 1 172 ? 4.229 -12.005 -0.360 1.00 49.34 172 ASP A N 1
ATOM 1366 C CA . ASP A 1 172 ? 4.276 -13.007 -1.421 1.00 49.34 172 ASP A CA 1
ATOM 1367 C C . ASP A 1 172 ? 5.177 -12.571 -2.579 1.00 49.34 172 ASP A C 1
ATOM 1369 O O . ASP A 1 172 ? 4.970 -11.537 -3.217 1.00 49.34 172 ASP A O 1
ATOM 1373 N N . PHE A 1 173 ? 6.207 -13.384 -2.787 1.00 50.03 173 PHE A N 1
ATOM 1374 C CA . PHE A 1 173 ? 7.138 -13.389 -3.901 1.00 50.03 173 PHE A CA 1
ATOM 1375 C C . PHE A 1 173 ? 6.659 -12.583 -5.132 1.00 50.03 173 PHE A C 1
ATOM 1377 O O . PHE A 1 173 ? 5.784 -13.020 -5.878 1.00 50.03 173 PHE A O 1
ATOM 1384 N N . ILE A 1 174 ? 7.257 -11.407 -5.376 1.00 57.06 174 ILE A N 1
ATOM 1385 C CA . ILE A 1 174 ? 6.825 -10.458 -6.431 1.00 57.06 174 ILE A CA 1
ATOM 1386 C C . ILE A 1 174 ? 7.124 -10.996 -7.859 1.00 57.06 174 ILE A C 1
ATOM 1388 O O . ILE A 1 174 ? 6.678 -10.427 -8.864 1.00 57.06 174 ILE A O 1
ATOM 1392 N N . GLY A 1 175 ? 7.823 -12.133 -7.960 1.00 48.28 175 GLY A N 1
ATOM 1393 C CA . GLY A 1 175 ? 8.040 -12.908 -9.184 1.00 48.28 175 GLY A CA 1
ATOM 1394 C C . GLY A 1 175 ? 9.519 -13.172 -9.485 1.00 48.28 175 GLY A C 1
ATOM 1395 O O . GLY A 1 175 ? 10.384 -12.410 -9.060 1.00 48.28 175 GLY A O 1
ATOM 1396 N N . LEU A 1 176 ? 9.787 -14.244 -10.245 1.00 50.12 176 LEU A N 1
ATOM 1397 C CA . LEU A 1 176 ? 11.078 -14.510 -10.891 1.00 50.12 176 LEU A CA 1
ATOM 1398 C C . LEU A 1 176 ? 11.058 -13.789 -12.239 1.00 50.12 176 LEU A C 1
ATOM 1400 O O . LEU A 1 176 ? 10.041 -13.810 -12.939 1.00 50.12 176 LEU A O 1
ATOM 1404 N N . SER A 1 177 ? 12.164 -13.164 -12.623 1.00 50.47 177 SER A N 1
ATOM 1405 C CA . SER A 1 177 ? 12.341 -12.673 -13.988 1.00 50.47 177 SER A CA 1
ATOM 1406 C C . SER A 1 177 ? 13.642 -13.215 -14.544 1.00 50.47 177 SER A C 1
ATOM 1408 O O . SER A 1 177 ? 14.684 -12.925 -13.972 1.00 50.47 177 SER A O 1
ATOM 1410 N N . ALA A 1 178 ? 13.565 -13.953 -15.652 1.00 45.19 178 ALA A N 1
ATOM 1411 C CA . ALA A 1 178 ? 14.715 -14.210 -16.512 1.00 45.19 178 ALA A CA 1
ATOM 1412 C C . ALA A 1 178 ? 14.971 -12.974 -17.402 1.00 45.19 178 ALA A C 1
ATOM 1414 O O . ALA A 1 178 ? 14.016 -12.236 -17.691 1.00 45.19 178 ALA A O 1
ATOM 1415 N N . PRO A 1 179 ? 16.209 -12.715 -17.849 1.00 40.97 179 PRO A N 1
ATOM 1416 C CA . PRO A 1 179 ? 16.509 -11.626 -18.762 1.00 40.97 179 PRO A CA 1
ATOM 1417 C C . PRO A 1 179 ? 16.289 -12.147 -20.182 1.00 40.97 179 PRO A C 1
ATOM 1419 O O . PRO A 1 179 ? 17.054 -12.980 -20.662 1.00 40.97 179 PRO A O 1
ATOM 1422 N N . GLY A 1 180 ? 15.242 -11.668 -20.851 1.00 52.66 180 GLY A N 1
ATOM 1423 C CA . GLY A 1 180 ? 15.028 -11.934 -22.275 1.00 52.66 180 GLY A CA 1
ATOM 1424 C C . GLY A 1 180 ? 13.630 -12.422 -22.628 1.00 52.66 180 GLY A C 1
ATOM 1425 O O . GLY A 1 180 ? 13.477 -13.578 -22.999 1.00 52.66 180 GLY A O 1
ATOM 1426 N N . GLU A 1 181 ? 12.656 -11.512 -22.564 1.00 39.12 181 GLU A N 1
ATOM 1427 C CA . GLU A 1 181 ? 11.615 -11.309 -23.589 1.00 39.12 181 GLU A CA 1
ATOM 1428 C C . GLU A 1 181 ? 11.299 -9.811 -23.666 1.00 39.12 181 GLU A C 1
ATOM 1430 O O . GLU A 1 181 ? 11.189 -9.180 -22.583 1.00 39.12 181 GLU A O 1
#

Organism: Capitella teleta (NCBI:txid283909)

Foldseek 3Di:
DDDDDDDDPPPDDDPPPVPDPDPVVVVVVVVCVCPDPSVVVVVVVVVVVPDDDDPVRVVVVVVVVVVVLVVVLLVQLLLLLVVCVLVVHFQDDPDPPGPSNVSLVVCCVVVVSNVVVCPDPPDDCSPPVNSVVSVVLQVVQQVVFDQDPVRWTWGWDWDWDADPVRDIDIDPTPDIDTPDD

Radius of gyration: 29.47 Å; chains: 1; bounding box: 65×56×80 Å

Sequence (181 aa):
MNGWTTTRTMILFYVNFASYHKWKDVHQGLKFHANSQAHIEATAIIAKSGKHDTTSEALTKACAKETEEKRACLIMVVTSLRFLARQAEAIRRISDNGNLTHLLKLRSNEFPLIVTWMEKKSNSFTSPQVQNELMNIMACQAMDETTDVVNMEQVAMCLRWLDSSLQLQELDFIGLSAPGE

pLDDT: mean 72.08, std 17.09, range [28.44, 93.19]

Secondary structure (DSSP, 8-state):
----------------GGG-SSHHHHHHHHHHHHTSHHHHHHHHHHHHT--PPPHHHHHHHHHHHHHHHHHHHHHHHHHHHHHHHHTT--S--SSS--HHHHHHHHHTTT-THHHHHHT-TT--TTSHHHHHHHHHHHHHHHTS-EE-TT--EEEE---EEE-TT--EEEP----EE-S--